Protein AF-W4P929-F1 (afdb_monomer_lite)

Organism: NCBI:txid1235809

pLDDT: mean 95.48, std 3.9, range [66.62, 98.88]

InterPro domains:
  IPR014036 DeoR-like transcriptional repressor, C-terminal sensor domain [PF00455] (2-106)
  IPR037171 NagB/RpiA transferase-like [SSF100950] (25-107)
  IPR050313 Carbohydrate Metabolism HTH-type Transcriptional Regulators [PTHR30363] (6-125)

Foldseek 3Di:
DVQVPPPPDDDDDQDADADPVVRDHFDDSRLVVLVVAAEAEDEDEAQAADQVQGTHHQDPRVLSNLLSNLVRYNAYEYEYEQVRYPDHHPGGNDHLLSHQEYEYAPNHDPVVCVVSVVSNHHYHHD

Secondary structure (DSSP, 8-state):
-GGGG-TT---PPPPSEEETTTTEEESHHHHHHHTT--EEEEEEE-SEEETTTEEEES-HHHHHHHHHHHHTEEEEEEE--GGGBT---SEEEE-GGG-SEEEE-TTS-HHHHHHHHHTT-EEEE-

Radius of gyration: 14.95 Å; chains: 1; bounding box: 32×33×38 Å

Structure (mmCIF, N/CA/C/O backbone):
data_AF-W4P929-F1
#
_entry.id   AF-W4P929-F1
#
loop_
_atom_site.group_PDB
_atom_site.id
_atom_site.type_symbol
_atom_site.label_atom_id
_atom_site.label_alt_id
_atom_site.label_comp_id
_atom_site.label_asym_id
_atom_site.label_entity_id
_atom_site.label_seq_id
_atom_site.pdbx_PDB_ins_code
_atom_site.Cartn_x
_atom_site.Cartn_y
_atom_site.Cartn_z
_atom_site.occupancy
_atom_site.B_iso_or_equiv
_atom_site.auth_seq_id
_atom_site.auth_comp_id
_atom_site.auth_asym_id
_atom_site.auth_atom_id
_atom_site.pdbx_PDB_model_num
ATOM 1 N N . MET A 1 1 ? -4.385 16.506 8.627 1.00 66.62 1 MET A N 1
ATOM 2 C CA . MET A 1 1 ? -5.362 17.384 9.312 1.00 66.62 1 MET A CA 1
ATOM 3 C C . MET A 1 1 ? -6.228 18.232 8.375 1.00 66.62 1 MET A C 1
ATOM 5 O O . MET A 1 1 ? -7.266 18.681 8.829 1.00 66.62 1 MET A O 1
ATOM 9 N N . ALA A 1 2 ? -5.882 18.424 7.091 1.00 87.00 2 ALA A N 1
ATOM 10 C CA . ALA A 1 2 ? -6.712 19.213 6.163 1.00 87.00 2 ALA A CA 1
ATOM 11 C C . ALA A 1 2 ? -8.181 18.737 6.075 1.00 87.00 2 ALA A C 1
ATOM 13 O O . ALA A 1 2 ? -9.093 19.557 6.036 1.00 87.00 2 ALA A O 1
ATOM 14 N N . LEU A 1 3 ? -8.415 17.419 6.129 1.00 92.12 3 LEU A N 1
ATOM 15 C CA . LEU A 1 3 ? -9.762 16.840 6.073 1.00 92.12 3 LEU A CA 1
ATOM 16 C C . LEU A 1 3 ? -10.631 17.171 7.299 1.00 92.12 3 LEU A C 1
ATOM 18 O O . LEU A 1 3 ? -11.837 17.299 7.145 1.00 92.12 3 LEU A O 1
ATOM 22 N N . CYS A 1 4 ? -10.046 17.380 8.486 1.00 92.94 4 CYS A N 1
ATOM 23 C CA . CYS A 1 4 ? -10.798 17.653 9.724 1.00 92.94 4 CYS A CA 1
ATOM 24 C C . CYS A 1 4 ? -11.592 18.969 9.678 1.00 92.94 4 CYS A C 1
ATOM 26 O O . CYS A 1 4 ? -12.492 19.168 10.484 1.00 92.94 4 CYS A O 1
ATOM 28 N N . TYR A 1 5 ? -11.241 19.873 8.761 1.00 93.56 5 TYR A N 1
ATOM 29 C CA . TYR A 1 5 ? -11.910 21.162 8.579 1.00 93.56 5 TYR A CA 1
ATOM 30 C C . TYR A 1 5 ? -12.879 21.167 7.388 1.00 93.56 5 TYR A C 1
ATOM 32 O O . TYR A 1 5 ? -13.435 22.211 7.053 1.00 93.56 5 TYR A O 1
ATOM 40 N N . SER A 1 6 ? -13.067 20.027 6.716 1.00 96.25 6 SER A N 1
ATOM 41 C CA . SER A 1 6 ? -13.971 19.918 5.571 1.00 96.25 6 SER A CA 1
ATOM 42 C C . SER A 1 6 ? -15.402 19.644 6.054 1.00 96.25 6 SER A C 1
ATOM 44 O O . SER A 1 6 ? -15.625 18.629 6.706 1.00 96.25 6 SER A O 1
ATOM 46 N N . PRO A 1 7 ? -16.396 20.490 5.718 1.00 94.62 7 PRO A N 1
ATOM 47 C CA . PRO A 1 7 ? -17.731 20.441 6.331 1.00 94.62 7 PRO A CA 1
ATOM 48 C C . PRO A 1 7 ? -18.538 19.176 6.001 1.00 94.62 7 PRO A C 1
ATOM 50 O O . PRO A 1 7 ? -19.485 18.860 6.710 1.00 94.62 7 PRO A O 1
ATOM 53 N N . ASN A 1 8 ? -18.163 18.455 4.942 1.00 96.12 8 ASN A N 1
ATOM 54 C CA . ASN A 1 8 ? -18.862 17.259 4.462 1.00 96.12 8 ASN A CA 1
ATOM 55 C C . ASN A 1 8 ? -18.059 15.968 4.701 1.00 96.12 8 ASN A C 1
ATOM 57 O O . ASN A 1 8 ? -18.303 14.968 4.030 1.00 96.12 8 ASN A O 1
ATOM 61 N N . ILE A 1 9 ? -17.055 16.002 5.583 1.00 96.38 9 ILE A N 1
ATOM 62 C CA . ILE A 1 9 ? -16.193 14.854 5.874 1.00 96.38 9 ILE A CA 1
ATOM 63 C C . ILE A 1 9 ? -16.192 14.611 7.377 1.00 96.38 9 ILE A C 1
ATOM 65 O O . ILE A 1 9 ? -15.727 15.443 8.152 1.00 96.38 9 ILE A O 1
ATOM 69 N N . GLU A 1 10 ? -16.671 13.439 7.781 1.00 94.69 10 GLU A N 1
ATOM 70 C CA . GLU A 1 10 ? -16.447 12.932 9.129 1.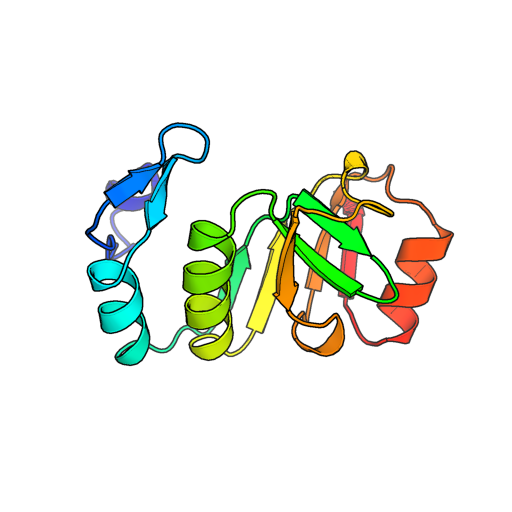00 94.69 10 GLU A CA 1
ATOM 71 C C . GLU A 1 10 ? -15.066 12.272 9.193 1.00 94.69 10 GLU A C 1
ATOM 73 O O . GLU A 1 10 ? -14.716 11.446 8.348 1.00 94.69 10 GLU A O 1
ATOM 78 N N . VAL A 1 11 ? -14.255 12.663 10.178 1.00 94.62 11 VAL A N 1
ATOM 79 C CA . VAL A 1 11 ? -12.894 12.145 10.344 1.00 94.62 11 VAL A CA 1
ATOM 80 C C . VAL A 1 11 ? -12.796 11.368 11.645 1.00 94.62 11 VAL A C 1
ATOM 82 O O . VAL A 1 11 ? -12.890 11.943 12.728 1.00 94.62 11 VAL A O 1
ATOM 85 N N . ILE A 1 12 ? -12.507 10.074 11.529 1.00 92.81 12 ILE A N 1
ATOM 86 C CA . ILE A 1 12 ? -12.104 9.234 12.654 1.00 92.81 12 ILE A CA 1
ATOM 87 C C . ILE A 1 12 ? -10.576 9.153 12.658 1.00 92.81 12 ILE A C 1
ATOM 89 O O . ILE A 1 12 ? -9.963 8.663 11.711 1.00 92.81 12 ILE A O 1
ATOM 93 N N . GLN A 1 13 ? -9.956 9.650 13.727 1.00 92.25 13 GLN A N 1
ATOM 94 C CA . GLN A 1 13 ? -8.508 9.609 13.917 1.00 92.25 13 GLN A CA 1
ATOM 95 C C . GLN A 1 13 ? -8.154 8.510 14.919 1.00 92.25 13 GLN A C 1
ATOM 97 O O . GLN A 1 13 ? -8.574 8.564 16.074 1.00 92.25 13 GLN A O 1
ATOM 102 N N . LEU A 1 14 ? -7.338 7.542 14.496 1.00 91.50 14 LEU A N 1
ATOM 103 C CA . LEU A 1 14 ? -6.828 6.513 15.401 1.00 91.50 14 LEU A CA 1
ATOM 104 C C . LEU A 1 14 ? -5.914 7.138 16.465 1.00 91.50 14 LEU A C 1
ATOM 106 O O . LEU A 1 14 ? -5.093 8.010 16.159 1.00 91.50 14 LEU A O 1
ATOM 110 N N . GLY A 1 15 ? -6.060 6.674 17.706 1.00 89.81 15 GLY A N 1
ATOM 111 C CA . GLY A 1 15 ? -5.171 6.989 18.825 1.00 89.81 15 GLY A CA 1
ATOM 112 C C . GLY A 1 15 ? -4.077 5.933 18.999 1.00 89.81 15 GLY A C 1
ATOM 113 O O . GLY A 1 15 ? -4.177 4.835 18.460 1.00 89.81 15 GLY A O 1
ATOM 114 N N . GLY A 1 16 ? -3.021 6.255 19.748 1.00 90.56 16 GLY A N 1
ATOM 115 C CA . GLY A 1 16 ? -1.892 5.349 19.984 1.00 90.56 16 GLY A CA 1
ATOM 116 C C . GLY A 1 16 ? -0.551 6.077 19.999 1.00 90.56 16 GLY A C 1
ATOM 117 O O . GLY A 1 16 ? -0.482 7.280 20.256 1.00 90.56 16 GLY A O 1
ATOM 118 N N . ILE A 1 17 ? 0.530 5.346 19.722 1.00 92.81 17 ILE A N 1
ATOM 119 C CA . ILE A 1 17 ? 1.888 5.900 19.722 1.00 92.81 17 ILE A CA 1
ATOM 120 C C . ILE A 1 17 ? 2.156 6.556 18.368 1.00 92.81 17 ILE A C 1
ATOM 122 O O . ILE A 1 17 ? 2.086 5.899 17.335 1.00 92.81 17 ILE A O 1
ATOM 126 N N . MET A 1 18 ? 2.503 7.843 18.361 1.00 93.06 18 MET A N 1
ATOM 127 C CA . MET A 1 18 ? 2.800 8.573 17.128 1.00 93.06 18 MET A CA 1
ATOM 128 C C . MET A 1 18 ? 4.273 8.440 16.723 1.00 93.06 18 MET A C 1
ATOM 130 O O . MET A 1 18 ? 5.186 8.793 17.475 1.00 93.06 18 MET A O 1
ATOM 134 N N . ARG A 1 19 ? 4.509 8.004 15.487 1.00 91.19 19 ARG A N 1
ATOM 135 C CA . ARG A 1 19 ? 5.825 7.942 14.859 1.00 91.19 19 ARG A CA 1
ATOM 136 C C . ARG A 1 19 ? 6.122 9.257 14.135 1.00 91.19 19 ARG A C 1
ATOM 138 O O . ARG A 1 19 ? 5.492 9.595 13.139 1.00 91.19 19 ARG A O 1
ATOM 145 N N . LYS A 1 20 ? 7.125 9.999 14.613 1.00 89.12 20 LYS A N 1
ATOM 146 C CA . LYS A 1 20 ? 7.453 11.346 14.099 1.00 89.12 20 LYS A CA 1
ATOM 147 C C . LYS A 1 20 ? 7.887 11.375 12.631 1.00 89.12 20 LYS A C 1
ATOM 149 O O . LYS A 1 20 ? 7.600 12.343 11.945 1.00 89.12 20 LYS A O 1
ATOM 154 N N . SER A 1 21 ? 8.582 10.341 12.157 1.00 87.75 21 SER A N 1
ATOM 155 C CA . SER A 1 21 ? 9.136 10.303 10.794 1.00 87.75 21 SER A CA 1
ATOM 156 C C . SER A 1 21 ? 8.080 10.177 9.697 1.00 87.75 21 SER A C 1
ATOM 158 O O . SER A 1 21 ? 8.335 10.579 8.571 1.00 87.75 21 SER A O 1
ATOM 160 N N . SER A 1 22 ? 6.924 9.599 10.016 1.00 85.50 22 SER A N 1
ATOM 161 C CA . SER A 1 22 ? 5.833 9.317 9.073 1.00 85.50 22 SER A CA 1
ATOM 162 C C . SER A 1 22 ? 4.522 9.996 9.468 1.00 85.50 22 SER A C 1
ATOM 164 O O . SER A 1 22 ? 3.550 9.918 8.725 1.00 85.50 22 SER A O 1
ATOM 166 N N . ALA A 1 23 ? 4.472 10.619 10.651 1.00 88.69 23 ALA A N 1
ATOM 167 C CA . ALA A 1 23 ? 3.241 11.071 11.296 1.00 88.69 23 ALA A CA 1
ATOM 168 C C . ALA A 1 23 ? 2.154 9.974 11.369 1.00 88.69 23 ALA A C 1
ATOM 170 O O . ALA A 1 23 ? 0.963 10.278 11.380 1.00 88.69 23 ALA A O 1
ATOM 171 N N . SER A 1 24 ? 2.564 8.700 11.429 1.00 88.69 24 SER A N 1
ATOM 172 C CA . SER A 1 24 ? 1.661 7.555 11.561 1.00 88.69 24 SER A CA 1
ATOM 173 C C . SER A 1 24 ? 1.474 7.164 13.024 1.00 88.69 24 SER A C 1
ATOM 175 O O . SER A 1 24 ? 2.323 7.441 13.875 1.00 88.69 24 SER A O 1
ATOM 177 N N . VAL A 1 25 ? 0.348 6.527 13.326 1.00 93.31 25 VAL A N 1
ATOM 178 C CA . VAL A 1 25 ? 0.073 5.943 14.641 1.00 93.31 25 VAL A CA 1
ATOM 179 C C . VAL A 1 25 ? 0.397 4.453 14.581 1.00 93.31 25 VAL A C 1
ATOM 181 O O . VAL A 1 25 ? 0.140 3.820 13.566 1.00 93.31 25 VAL A O 1
ATOM 184 N N . ILE A 1 26 ? 0.990 3.906 15.638 1.00 93.81 26 ILE A N 1
ATOM 185 C CA . ILE A 1 26 ? 1.346 2.489 15.758 1.00 93.81 26 ILE A CA 1
ATOM 186 C C . ILE A 1 26 ? 0.935 1.927 17.125 1.00 93.81 26 ILE A C 1
ATOM 188 O O . ILE A 1 26 ? 0.706 2.677 18.084 1.00 93.81 26 ILE A O 1
ATOM 192 N N . GLY A 1 27 ? 0.936 0.597 17.216 1.00 92.62 27 GLY A N 1
ATOM 193 C CA . GLY A 1 27 ? 0.743 -0.160 18.444 1.00 92.62 27 GLY A CA 1
ATOM 194 C C . GLY A 1 27 ? -0.694 -0.626 18.653 1.00 92.62 27 GLY A C 1
ATOM 195 O O . GLY A 1 27 ? -1.632 -0.173 17.993 1.00 92.62 27 GLY A O 1
ATOM 196 N N . HIS A 1 28 ? -0.849 -1.497 19.649 1.00 91.06 28 HIS A N 1
ATOM 197 C CA . HIS A 1 28 ? -2.051 -2.305 19.858 1.00 91.06 28 HIS A CA 1
ATOM 198 C C . HIS A 1 28 ? -3.359 -1.504 19.971 1.00 91.06 28 HIS A C 1
ATOM 200 O O . HIS A 1 28 ? -4.416 -1.996 19.600 1.00 91.06 28 HIS A O 1
ATOM 206 N N . PHE A 1 29 ? -3.328 -0.263 20.474 1.00 92.06 29 PHE A N 1
ATOM 207 C CA . PHE A 1 29 ? -4.538 0.561 20.555 1.00 92.06 29 PHE A CA 1
ATOM 208 C C . PHE A 1 29 ? -5.110 0.876 19.171 1.00 92.06 29 PHE A C 1
ATOM 210 O O . PHE A 1 29 ? -6.317 0.783 18.979 1.00 92.06 29 PHE A O 1
ATOM 217 N N . ALA A 1 30 ? -4.253 1.234 18.214 1.00 93.69 30 ALA A N 1
ATOM 218 C CA . ALA A 1 30 ? -4.680 1.550 16.858 1.00 93.69 30 ALA A CA 1
ATOM 219 C C . ALA A 1 30 ? -5.072 0.280 16.090 1.00 93.69 30 ALA A C 1
ATOM 221 O O . ALA A 1 30 ? -6.062 0.283 15.363 1.00 93.69 30 ALA A O 1
ATOM 222 N N . GLU A 1 31 ? -4.321 -0.803 16.300 1.00 92.62 31 GLU A N 1
ATOM 223 C CA . GLU A 1 31 ? -4.581 -2.120 15.709 1.00 92.62 31 GLU A CA 1
ATOM 224 C C . GLU A 1 31 ? -5.960 -2.657 16.130 1.00 92.62 31 GLU A C 1
ATOM 226 O O . GLU A 1 31 ? -6.768 -2.981 15.266 1.00 92.62 31 GLU A O 1
ATOM 231 N N . ASN A 1 32 ? -6.292 -2.629 17.426 1.00 92.12 32 ASN A N 1
ATOM 232 C CA . ASN A 1 32 ? -7.579 -3.119 17.933 1.00 92.12 32 ASN A CA 1
ATOM 233 C C . ASN A 1 32 ? -8.782 -2.316 17.417 1.00 92.12 32 ASN A C 1
ATOM 235 O O . ASN A 1 32 ? -9.868 -2.861 17.247 1.00 92.12 32 ASN A O 1
ATOM 239 N N . ILE A 1 33 ? -8.625 -1.007 17.188 1.00 92.12 33 ILE A N 1
ATOM 240 C CA . ILE A 1 33 ? -9.714 -0.194 16.629 1.00 92.1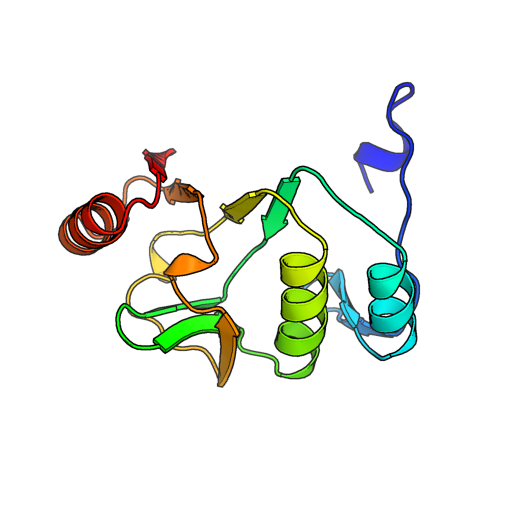2 33 ILE A CA 1
ATOM 241 C C . ILE A 1 33 ? -10.016 -0.644 15.195 1.00 92.12 33 ILE A C 1
ATOM 243 O O . ILE A 1 33 ? -11.185 -0.770 14.828 1.00 92.12 33 ILE A O 1
ATOM 247 N N . LEU A 1 34 ? -8.977 -0.930 14.402 1.00 93.62 34 LEU A N 1
ATOM 248 C CA . LEU A 1 34 ? -9.124 -1.365 13.011 1.00 93.62 34 LEU A CA 1
ATOM 249 C C . LEU A 1 34 ? -9.862 -2.702 12.878 1.00 93.62 34 LEU A C 1
ATOM 251 O O . LEU A 1 34 ? -10.560 -2.884 11.886 1.00 93.62 34 LEU A O 1
ATOM 255 N N . GLU A 1 35 ? -9.794 -3.587 13.877 1.00 91.56 35 GLU A N 1
ATOM 256 C CA . GLU A 1 35 ? -10.562 -4.846 13.890 1.00 91.56 35 GLU A CA 1
ATOM 257 C C . GLU A 1 35 ? -12.084 -4.627 13.858 1.00 91.56 35 GLU A C 1
ATOM 259 O O . GLU A 1 35 ? -12.835 -5.511 13.450 1.00 91.56 35 GLU A O 1
ATOM 264 N N . THR A 1 36 ? -12.554 -3.451 14.282 1.00 91.44 36 THR A N 1
ATOM 265 C CA . THR A 1 36 ? -13.987 -3.117 14.324 1.00 91.44 36 THR A CA 1
ATOM 266 C C . THR A 1 36 ? -14.473 -2.349 13.099 1.00 91.44 36 THR A C 1
ATOM 268 O O . THR A 1 36 ? -15.667 -2.066 12.988 1.00 91.44 36 THR A O 1
ATOM 271 N N . PHE A 1 37 ? -13.567 -1.977 12.192 1.00 93.44 37 PHE A N 1
ATOM 272 C CA . PHE A 1 37 ? -13.871 -1.118 11.053 1.00 93.44 37 PHE A CA 1
ATOM 273 C C . PHE A 1 37 ? -13.876 -1.899 9.742 1.00 93.44 37 PHE A C 1
ATOM 275 O O . PHE A 1 37 ? -13.242 -2.939 9.582 1.00 93.44 37 PHE A O 1
ATOM 282 N N . SER A 1 38 ? -14.602 -1.362 8.770 1.00 95.31 38 SER A N 1
ATOM 283 C CA . SER A 1 38 ? -14.537 -1.801 7.382 1.00 95.31 38 SER A CA 1
ATOM 284 C C . SER A 1 38 ? -14.501 -0.570 6.490 1.00 95.31 38 SER A C 1
ATOM 286 O O . SER A 1 38 ? -15.281 0.365 6.672 1.00 95.31 38 SER A O 1
ATOM 288 N N . CYS A 1 39 ? -13.567 -0.560 5.548 1.00 96.06 39 CYS A N 1
ATOM 289 C CA . CYS A 1 39 ? -13.279 0.570 4.681 1.00 96.06 39 CYS A CA 1
ATOM 290 C C . CYS A 1 39 ? -13.441 0.145 3.226 1.00 96.06 39 CYS A C 1
ATOM 292 O O . CYS A 1 39 ? -12.856 -0.840 2.791 1.00 96.06 39 CYS A O 1
ATOM 294 N N . ASN A 1 40 ? -14.147 0.931 2.416 1.00 98.06 40 ASN A N 1
ATOM 295 C CA . ASN A 1 40 ? -14.260 0.587 0.997 1.00 98.06 40 ASN A CA 1
ATOM 296 C C . ASN A 1 40 ? -12.952 0.806 0.229 1.00 98.06 40 ASN A C 1
ATOM 298 O O . ASN A 1 40 ? -12.715 0.151 -0.780 1.00 98.06 40 ASN A O 1
ATOM 302 N N . LYS A 1 41 ? -12.124 1.765 0.662 1.00 98.38 41 LYS A N 1
ATOM 303 C CA . LYS A 1 41 ? -10.860 2.123 0.007 1.00 98.38 41 LYS A CA 1
ATOM 304 C C . LYS A 1 41 ? -9.793 2.438 1.038 1.00 98.38 41 LYS A C 1
ATOM 306 O O . LYS A 1 41 ? -10.022 3.237 1.944 1.00 98.38 41 LYS A O 1
ATOM 311 N N . LEU A 1 42 ? -8.615 1.868 0.834 1.00 98.31 42 LEU A N 1
ATOM 312 C CA . LEU A 1 42 ? -7.399 2.182 1.564 1.00 98.31 42 LEU A CA 1
ATOM 313 C C . LEU A 1 42 ? -6.385 2.818 0.617 1.00 98.31 42 LEU A C 1
ATOM 315 O O . LEU A 1 42 ? -6.015 2.218 -0.386 1.00 98.31 42 LEU A O 1
ATOM 319 N N . PHE A 1 43 ? -5.889 3.997 0.984 1.00 98.12 43 PHE A N 1
ATOM 320 C CA . PHE A 1 43 ? -4.721 4.612 0.359 1.00 98.12 43 PHE A CA 1
ATOM 321 C C . PHE A 1 43 ? -3.522 4.460 1.286 1.00 98.12 43 PHE A C 1
ATOM 323 O O . PHE A 1 43 ? -3.592 4.870 2.446 1.00 98.12 43 PHE A O 1
ATOM 330 N N . ILE A 1 44 ? -2.431 3.876 0.792 1.00 97.00 44 ILE A N 1
ATOM 331 C CA . ILE A 1 44 ? -1.282 3.537 1.634 1.00 97.00 44 ILE A CA 1
ATOM 332 C C . ILE A 1 44 ? 0.056 3.773 0.932 1.00 97.00 44 ILE A C 1
ATOM 334 O O . ILE A 1 44 ? 0.200 3.527 -0.264 1.00 97.00 44 ILE A O 1
ATOM 338 N N . GLY A 1 45 ? 1.038 4.262 1.690 1.00 96.19 45 GLY A N 1
ATOM 339 C CA . GLY A 1 45 ? 2.420 4.412 1.240 1.00 96.19 45 GLY A CA 1
ATOM 340 C C . GLY A 1 45 ? 3.257 3.157 1.490 1.00 96.19 45 GLY A C 1
ATOM 341 O O . GLY A 1 45 ? 2.935 2.337 2.350 1.00 96.19 45 GLY A O 1
ATOM 342 N N . VAL A 1 46 ? 4.354 3.014 0.746 1.00 97.12 46 VAL A N 1
ATOM 343 C CA . VAL A 1 46 ? 5.306 1.898 0.878 1.00 97.12 46 VAL A CA 1
ATOM 344 C C . VAL A 1 46 ? 6.744 2.394 0.731 1.00 97.12 46 VAL A C 1
ATOM 346 O O . VAL A 1 46 ? 6.994 3.378 0.035 1.00 97.12 46 VAL A O 1
ATOM 349 N N . ASP A 1 47 ? 7.698 1.684 1.339 1.00 96.69 47 ASP A N 1
ATOM 350 C CA . ASP A 1 47 ? 9.134 1.962 1.173 1.00 96.69 47 ASP A CA 1
ATOM 351 C C . ASP A 1 47 ? 9.794 1.077 0.108 1.00 96.69 47 ASP A C 1
ATOM 353 O O . ASP A 1 47 ? 10.922 1.352 -0.305 1.00 96.69 47 ASP A O 1
ATOM 357 N N . GLY A 1 48 ? 9.117 0.018 -0.341 1.00 97.88 48 GLY A N 1
ATOM 358 C CA . GLY A 1 48 ? 9.640 -0.839 -1.396 1.00 97.88 48 GLY A CA 1
ATOM 359 C C . GLY A 1 48 ? 8.607 -1.753 -2.042 1.00 97.88 48 GLY A C 1
ATOM 360 O O . GLY A 1 48 ? 7.727 -2.286 -1.357 1.00 97.88 48 GLY A O 1
ATOM 361 N N . ILE A 1 49 ? 8.756 -1.938 -3.353 1.00 98.38 49 ILE A N 1
ATOM 362 C CA . ILE A 1 49 ? 7.989 -2.855 -4.196 1.00 98.38 49 ILE A CA 1
ATOM 363 C C . ILE A 1 49 ? 8.953 -3.866 -4.810 1.00 98.38 49 ILE A C 1
ATOM 365 O O . ILE A 1 49 ? 9.759 -3.532 -5.681 1.00 98.38 49 ILE A O 1
ATOM 369 N N . ASP A 1 50 ? 8.813 -5.120 -4.398 1.00 97.44 50 ASP A N 1
ATOM 370 C CA . ASP A 1 50 ? 9.609 -6.242 -4.881 1.00 97.44 50 ASP A CA 1
ATOM 371 C C . ASP A 1 50 ? 8.686 -7.297 -5.514 1.00 97.44 50 ASP A C 1
ATOM 373 O O . ASP A 1 50 ? 7.683 -7.704 -4.925 1.00 97.44 50 ASP A O 1
ATOM 377 N N . LEU A 1 51 ? 9.009 -7.762 -6.726 1.00 96.12 51 LEU A N 1
ATOM 378 C CA . LEU A 1 51 ? 8.161 -8.709 -7.466 1.00 96.12 51 LEU A CA 1
ATOM 379 C C . LEU A 1 51 ? 8.040 -10.092 -6.810 1.00 96.12 51 LEU A C 1
ATOM 381 O O . LEU A 1 51 ? 7.092 -10.827 -7.115 1.00 96.12 51 LEU A O 1
ATOM 385 N N . ASN A 1 52 ? 8.988 -10.444 -5.944 1.00 94.88 52 ASN A N 1
ATOM 386 C CA . ASN A 1 52 ? 9.062 -11.720 -5.243 1.00 94.88 52 ASN A CA 1
ATOM 387 C C . ASN A 1 52 ? 8.586 -11.597 -3.792 1.00 94.88 52 ASN A C 1
ATOM 389 O O . ASN A 1 52 ? 8.041 -12.552 -3.245 1.00 94.88 52 ASN A O 1
ATOM 393 N N . HIS A 1 53 ? 8.799 -10.442 -3.156 1.00 96.00 53 HIS A N 1
ATOM 394 C CA . HIS A 1 53 ? 8.504 -10.243 -1.738 1.00 96.00 53 HIS A CA 1
ATOM 395 C C . HIS A 1 53 ? 7.236 -9.428 -1.460 1.00 96.00 53 HIS A C 1
ATOM 397 O O . HIS A 1 53 ? 6.683 -9.540 -0.366 1.00 96.00 53 HIS A O 1
ATOM 403 N N . GLY A 1 54 ? 6.752 -8.658 -2.433 1.00 97.81 54 GLY A N 1
ATOM 404 C CA . GLY A 1 54 ? 5.576 -7.807 -2.303 1.00 97.81 54 GLY A CA 1
ATOM 405 C C . GLY A 1 54 ? 5.899 -6.383 -1.861 1.00 97.81 54 GLY A C 1
ATOM 406 O O . GLY A 1 54 ? 6.965 -5.840 -2.158 1.00 97.81 54 GLY A O 1
ATOM 407 N N . PHE A 1 55 ? 4.945 -5.773 -1.165 1.00 98.38 55 PHE A N 1
ATOM 408 C CA . PHE A 1 55 ? 5.055 -4.416 -0.643 1.00 98.38 55 PHE A CA 1
ATOM 409 C C . PHE A 1 55 ? 5.698 -4.42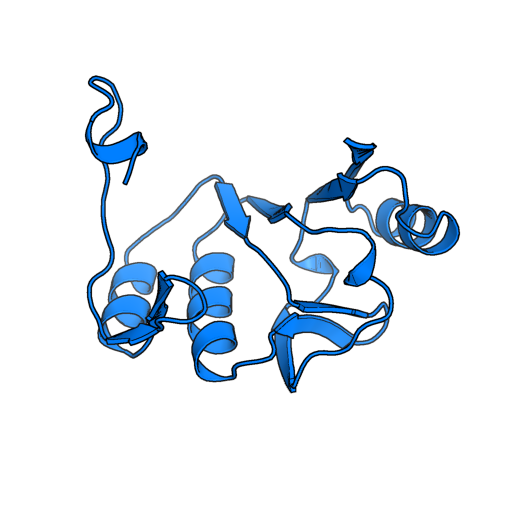6 0.742 1.00 98.38 55 PHE A C 1
ATOM 411 O O . PHE A 1 55 ? 5.393 -5.282 1.576 1.00 98.38 55 PHE A O 1
ATOM 418 N N . THR A 1 56 ? 6.588 -3.473 1.004 1.00 98.12 56 THR A N 1
ATOM 419 C CA . THR A 1 56 ? 7.425 -3.451 2.211 1.00 98.12 56 THR A CA 1
ATOM 420 C C . THR A 1 56 ? 7.543 -2.056 2.818 1.00 98.12 56 THR A C 1
ATOM 422 O O . THR A 1 56 ? 7.355 -1.045 2.142 1.00 98.12 56 THR A O 1
ATOM 425 N N . THR A 1 57 ? 7.884 -2.011 4.105 1.00 96.06 57 THR A N 1
ATOM 426 C CA . THR A 1 57 ? 8.227 -0.798 4.860 1.00 96.06 57 THR A CA 1
ATOM 427 C C . THR A 1 57 ? 9.547 -0.997 5.611 1.00 96.06 57 THR A C 1
ATOM 429 O O . THR A 1 57 ? 9.978 -2.118 5.893 1.00 96.06 57 THR A O 1
ATOM 432 N N . SER A 1 58 ? 10.217 0.100 5.937 1.00 94.00 58 SER A N 1
ATOM 433 C CA . SER A 1 58 ? 11.419 0.155 6.767 1.00 94.00 58 SER A CA 1
ATOM 434 C C . SER A 1 58 ? 11.153 -0.093 8.258 1.00 94.00 58 SER A C 1
ATOM 436 O O . SER A 1 58 ? 12.103 -0.313 9.009 1.00 94.00 58 SER A O 1
ATOM 438 N N . ASN A 1 59 ? 9.893 -0.083 8.709 1.00 93.25 59 ASN A N 1
ATOM 439 C CA . ASN A 1 59 ? 9.546 -0.196 10.126 1.00 93.25 59 ASN A CA 1
ATOM 440 C C . ASN A 1 59 ? 8.592 -1.368 10.415 1.00 93.25 59 ASN A C 1
ATOM 442 O O . ASN A 1 59 ? 7.509 -1.452 9.851 1.00 93.25 59 ASN A O 1
ATOM 446 N N . ALA A 1 60 ? 8.971 -2.253 11.341 1.00 92.50 60 ALA A N 1
ATOM 447 C CA . ALA A 1 60 ? 8.158 -3.421 11.688 1.00 92.50 60 ALA A CA 1
ATOM 448 C C . ALA A 1 60 ? 6.828 -3.073 12.379 1.00 92.50 60 ALA A C 1
ATOM 450 O O . ALA A 1 60 ? 5.831 -3.728 12.127 1.00 92.50 60 ALA A O 1
ATOM 451 N N . ASN A 1 61 ? 6.768 -2.033 13.214 1.00 92.75 61 ASN A N 1
ATOM 452 C CA . ASN A 1 61 ? 5.493 -1.642 13.833 1.00 92.75 61 ASN A CA 1
ATOM 453 C C . ASN A 1 61 ? 4.535 -1.037 12.798 1.00 92.75 61 ASN A C 1
ATOM 455 O O . ASN A 1 61 ? 3.324 -1.195 12.891 1.00 92.75 61 ASN A O 1
ATOM 459 N N . GLU A 1 62 ? 5.086 -0.363 11.790 1.00 93.75 62 GLU A N 1
ATOM 460 C CA . GLU A 1 62 ? 4.300 0.167 10.680 1.00 93.75 62 GLU A CA 1
ATOM 461 C C . GLU A 1 62 ? 3.760 -0.949 9.780 1.00 93.75 62 GLU A C 1
ATOM 463 O O . GLU A 1 62 ? 2.622 -0.867 9.327 1.00 93.75 62 GLU A O 1
ATOM 468 N N . SER A 1 63 ? 4.516 -2.031 9.560 1.00 95.00 63 SER A N 1
ATOM 469 C CA . SER A 1 63 ? 3.998 -3.155 8.776 1.00 95.00 63 SER A CA 1
ATOM 470 C C . SER A 1 63 ? 2.810 -3.835 9.455 1.00 95.00 63 SER A C 1
ATOM 472 O O . SER A 1 63 ? 1.858 -4.171 8.755 1.00 95.00 63 SER A O 1
ATOM 474 N N . TYR A 1 64 ? 2.817 -3.970 10.787 1.00 94.38 64 TYR A N 1
ATOM 475 C CA . TYR A 1 64 ? 1.690 -4.540 11.533 1.00 94.38 64 TYR A CA 1
ATOM 476 C C . TYR A 1 64 ? 0.410 -3.724 11.370 1.00 94.38 64 TYR A C 1
ATOM 478 O O . TYR A 1 64 ? -0.615 -4.280 10.976 1.00 94.38 64 TYR A O 1
ATOM 486 N N . ILE A 1 65 ? 0.454 -2.409 11.601 1.00 95.06 65 ILE A N 1
ATOM 487 C CA . ILE A 1 65 ? -0.758 -1.598 11.445 1.00 95.06 65 ILE A CA 1
ATOM 488 C C . ILE A 1 65 ? -1.222 -1.554 9.983 1.00 95.06 65 ILE A C 1
ATOM 490 O O . ILE A 1 65 ? -2.414 -1.686 9.716 1.00 95.06 65 ILE A O 1
ATOM 494 N N . ASN A 1 66 ? -0.295 -1.483 9.023 1.00 96.31 66 ASN A N 1
ATOM 495 C CA . ASN A 1 66 ? -0.620 -1.518 7.597 1.00 96.31 66 ASN A CA 1
ATOM 496 C C . ASN A 1 66 ? -1.316 -2.830 7.199 1.00 96.31 66 ASN A C 1
ATOM 498 O O . ASN A 1 66 ? -2.237 -2.815 6.386 1.00 96.31 66 ASN A O 1
ATOM 502 N N . GLN A 1 67 ? -0.910 -3.963 7.780 1.00 96.81 67 GLN A N 1
ATOM 503 C CA . GLN A 1 67 ? -1.574 -5.253 7.575 1.00 96.81 67 GLN A CA 1
ATOM 504 C C . GLN A 1 67 ? -3.012 -5.251 8.103 1.00 96.81 67 GLN A C 1
ATOM 506 O O . GLN A 1 67 ? -3.897 -5.749 7.408 1.00 96.81 67 GLN A O 1
ATOM 511 N N . GLN A 1 68 ? -3.265 -4.652 9.273 1.00 96.25 68 GLN A N 1
ATOM 512 C CA . GLN A 1 68 ? -4.629 -4.511 9.801 1.00 96.25 68 GLN A CA 1
ATOM 513 C C . GLN A 1 68 ? -5.488 -3.604 8.917 1.00 96.25 68 GLN A C 1
ATOM 515 O O . GLN A 1 68 ? -6.627 -3.940 8.605 1.00 96.25 68 GLN A O 1
ATOM 520 N N . MET A 1 69 ? -4.925 -2.495 8.425 1.00 97.12 69 MET A N 1
ATOM 521 C CA . MET A 1 69 ? -5.621 -1.617 7.480 1.00 97.12 69 MET A CA 1
ATOM 522 C C . MET A 1 69 ? -5.990 -2.357 6.188 1.00 97.12 69 MET A C 1
ATOM 524 O O . MET A 1 69 ? -7.099 -2.193 5.690 1.00 97.12 69 MET A O 1
ATOM 528 N N . ILE A 1 70 ? -5.080 -3.181 5.655 1.00 97.69 70 ILE A N 1
ATOM 529 C CA . ILE A 1 70 ? -5.327 -4.001 4.458 1.00 97.69 70 ILE A CA 1
ATOM 530 C C . ILE A 1 70 ? -6.417 -5.042 4.715 1.00 97.69 70 ILE A C 1
ATOM 532 O O . ILE A 1 70 ? -7.244 -5.275 3.840 1.00 97.69 70 ILE A O 1
ATOM 536 N N . ALA A 1 71 ? -6.434 -5.667 5.894 1.00 96.44 71 ALA A N 1
ATOM 537 C CA . ALA A 1 71 ? -7.458 -6.644 6.252 1.00 96.44 71 ALA A CA 1
ATOM 538 C C . ALA A 1 71 ? -8.858 -6.017 6.378 1.00 96.44 71 ALA A C 1
ATOM 540 O O . ALA A 1 71 ? -9.845 -6.677 6.066 1.00 96.44 71 ALA A O 1
ATOM 541 N N . ALA A 1 72 ? -8.936 -4.751 6.792 1.00 96.81 72 ALA A N 1
ATOM 542 C CA . ALA A 1 72 ? -10.183 -4.007 6.940 1.00 96.81 72 ALA A CA 1
ATOM 543 C C . ALA A 1 72 ? -10.691 -3.359 5.634 1.00 96.81 72 ALA A C 1
ATOM 545 O O . ALA A 1 72 ? -11.735 -2.707 5.659 1.00 96.81 72 ALA A O 1
ATOM 546 N N . ALA A 1 73 ? -9.965 -3.473 4.513 1.00 98.00 73 ALA A N 1
ATOM 547 C CA . ALA A 1 73 ? -10.261 -2.737 3.284 1.00 98.00 7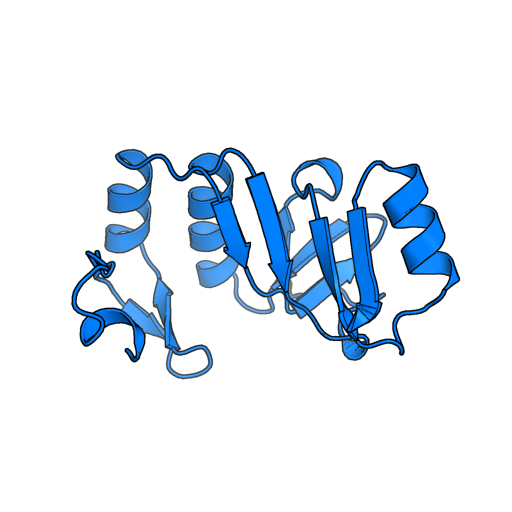3 ALA A CA 1
ATOM 548 C C . ALA A 1 73 ? -10.730 -3.626 2.120 1.00 98.00 73 ALA A C 1
ATOM 550 O O . ALA A 1 73 ? -10.108 -4.644 1.821 1.00 98.00 73 ALA A O 1
ATOM 551 N N . ASP A 1 74 ? -11.768 -3.182 1.401 1.00 97.75 74 ASP A N 1
ATOM 552 C CA . ASP A 1 74 ? -12.249 -3.854 0.180 1.00 97.75 74 ASP A CA 1
ATOM 553 C C . ASP A 1 74 ? -11.294 -3.640 -1.012 1.00 97.75 74 ASP A C 1
ATOM 555 O O . ASP A 1 74 ? -11.049 -4.547 -1.807 1.00 97.75 74 ASP A O 1
ATOM 559 N N . GLU A 1 75 ? -10.753 -2.424 -1.147 1.00 98.44 75 GLU A N 1
ATOM 560 C CA . GLU A 1 75 ? -9.849 -2.020 -2.227 1.00 98.44 75 GLU A CA 1
ATOM 561 C C . GLU A 1 75 ? -8.590 -1.370 -1.648 1.00 98.44 75 GLU A C 1
ATOM 563 O O . GLU A 1 75 ? -8.664 -0.384 -0.907 1.00 98.44 75 GLU A O 1
ATOM 568 N N . VAL A 1 76 ? -7.419 -1.889 -2.024 1.00 98.75 76 VAL A N 1
ATOM 569 C CA . VAL A 1 76 ? -6.123 -1.369 -1.571 1.00 98.75 76 VAL A CA 1
ATOM 570 C C . VAL A 1 76 ? -5.415 -0.661 -2.718 1.00 98.75 76 VAL A C 1
ATOM 572 O O . VAL A 1 76 ? -5.136 -1.253 -3.765 1.00 98.75 76 VAL A O 1
ATOM 575 N N . ILE A 1 77 ? -5.095 0.611 -2.488 1.00 98.88 77 ILE A N 1
ATOM 576 C CA . ILE A 1 77 ? -4.477 1.525 -3.443 1.00 98.88 77 ILE A CA 1
ATOM 577 C C . ILE A 1 77 ? -3.145 2.003 -2.865 1.00 98.88 77 ILE A C 1
ATOM 579 O O . ILE A 1 77 ? -3.095 2.704 -1.852 1.00 98.88 77 ILE A O 1
ATOM 583 N N . VAL A 1 78 ? -2.048 1.643 -3.522 1.00 98.62 78 VAL A N 1
ATOM 584 C CA . VAL A 1 78 ? -0.710 2.092 -3.132 1.00 98.62 78 VAL A CA 1
ATOM 585 C C . VAL A 1 78 ? -0.393 3.429 -3.791 1.00 98.62 78 VAL A C 1
ATOM 587 O O . VAL A 1 78 ? -0.541 3.585 -5.001 1.00 98.62 78 VAL A O 1
ATOM 590 N N . LEU A 1 79 ? 0.080 4.382 -2.991 1.00 98.25 79 LEU A N 1
ATOM 591 C CA . LEU A 1 79 ? 0.619 5.665 -3.435 1.00 98.25 79 LEU A CA 1
ATOM 592 C C . LEU A 1 79 ? 2.134 5.641 -3.244 1.00 98.25 79 LEU A C 1
ATOM 594 O O . LEU A 1 79 ? 2.617 5.451 -2.126 1.00 98.25 79 LEU A O 1
ATOM 598 N N . THR A 1 80 ? 2.901 5.794 -4.320 1.00 97.81 80 THR A N 1
ATOM 599 C CA . THR A 1 80 ? 4.359 5.664 -4.239 1.00 97.81 80 THR A CA 1
ATOM 600 C C . THR A 1 80 ? 5.071 6.422 -5.348 1.00 97.81 80 THR A C 1
ATOM 602 O O . THR A 1 80 ? 4.477 6.734 -6.372 1.00 97.81 80 THR A O 1
ATOM 605 N N . ASP A 1 81 ? 6.358 6.673 -5.175 1.00 97.88 81 ASP A N 1
ATOM 606 C CA . ASP A 1 81 ? 7.217 7.200 -6.229 1.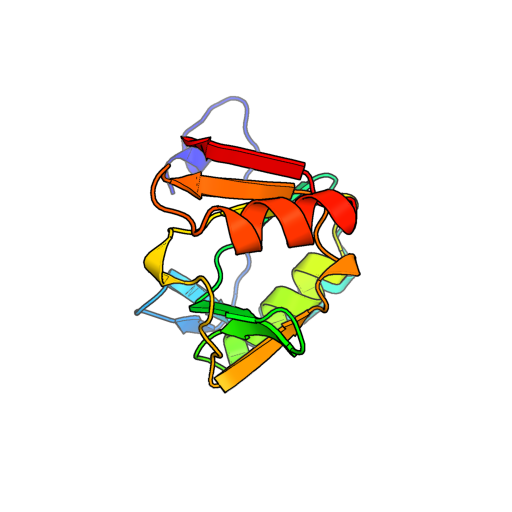00 97.88 81 ASP A CA 1
ATOM 607 C C . ASP A 1 81 ? 8.062 6.080 -6.862 1.00 97.88 81 ASP A C 1
ATOM 609 O O . ASP A 1 81 ? 8.233 4.982 -6.318 1.00 97.88 81 ASP A O 1
ATOM 613 N N . SER A 1 82 ? 8.608 6.371 -8.034 1.00 98.19 82 SER A N 1
ATOM 614 C CA . SER A 1 82 ? 9.426 5.464 -8.831 1.00 98.19 82 SER A CA 1
ATOM 615 C C . SER A 1 82 ? 10.679 4.966 -8.099 1.00 98.19 82 SER A C 1
ATOM 617 O O . SER A 1 82 ? 11.158 3.870 -8.393 1.00 98.19 82 SER A O 1
ATOM 619 N N . SER A 1 83 ? 11.179 5.691 -7.088 1.00 97.88 83 SER A N 1
ATOM 620 C CA . SER A 1 83 ? 12.359 5.286 -6.309 1.00 97.88 83 SER A CA 1
ATOM 621 C C . SER A 1 83 ? 12.111 4.072 -5.407 1.00 97.88 83 SER A C 1
ATOM 623 O O . SER A 1 83 ? 13.073 3.462 -4.927 1.00 97.88 83 SER A O 1
ATOM 625 N N . LYS A 1 84 ? 10.841 3.703 -5.176 1.00 98.00 84 LYS A N 1
ATOM 626 C CA . LYS A 1 84 ? 10.443 2.554 -4.345 1.00 98.00 84 LYS A CA 1
ATOM 627 C C . LYS A 1 84 ? 10.360 1.241 -5.123 1.00 98.00 84 LYS A C 1
ATOM 629 O O . LYS A 1 84 ? 10.272 0.176 -4.510 1.00 98.00 84 LYS A O 1
ATOM 634 N N . PHE A 1 85 ? 10.403 1.279 -6.451 1.00 98.06 85 PHE A N 1
ATOM 635 C CA . PHE A 1 85 ? 10.437 0.068 -7.269 1.00 98.06 85 PHE A CA 1
ATOM 636 C C . PHE A 1 85 ? 11.780 -0.648 -7.118 1.00 98.06 85 PHE A C 1
ATOM 638 O O . PHE A 1 85 ? 12.818 -0.013 -6.944 1.00 98.06 85 PHE A O 1
ATOM 645 N N . GLU A 1 86 ? 11.750 -1.983 -7.151 1.00 96.69 86 GLU A N 1
ATOM 646 C CA . GLU A 1 86 ? 12.935 -2.841 -6.983 1.00 96.69 86 GLU A CA 1
ATOM 647 C C . GLU A 1 86 ? 13.636 -2.657 -5.626 1.00 96.69 86 GLU A C 1
ATOM 649 O O . GLU A 1 86 ? 14.803 -3.012 -5.445 1.00 96.69 86 GLU A O 1
ATOM 654 N N . LYS A 1 87 ? 12.926 -2.089 -4.648 1.00 97.25 87 LYS A N 1
ATOM 655 C CA . LYS A 1 87 ? 13.402 -1.939 -3.277 1.00 97.25 87 LYS A CA 1
ATOM 656 C C . LYS A 1 87 ? 12.723 -2.946 -2.374 1.00 97.25 87 LYS A C 1
ATOM 658 O O . LYS A 1 87 ? 11.538 -3.246 -2.506 1.00 97.25 87 LYS A O 1
ATOM 663 N N . ARG A 1 88 ? 13.486 -3.394 -1.382 1.00 95.81 88 ARG A N 1
ATOM 664 C CA . ARG A 1 88 ? 13.009 -4.257 -0.313 1.00 95.81 88 ARG A CA 1
ATOM 665 C C . ARG A 1 88 ? 13.263 -3.587 1.029 1.00 95.81 88 ARG A C 1
ATOM 667 O O . ARG A 1 88 ? 14.407 -3.438 1.450 1.00 95.81 88 ARG A O 1
ATOM 674 N N . GLY A 1 89 ? 12.180 -3.175 1.676 1.00 92.75 89 GLY A N 1
ATOM 675 C CA . GLY A 1 89 ? 12.183 -2.703 3.052 1.00 92.75 89 GLY A CA 1
ATOM 676 C C . GLY A 1 89 ? 12.444 -3.832 4.051 1.00 92.75 89 GLY A C 1
ATOM 677 O O . GLY A 1 89 ? 12.450 -5.015 3.707 1.00 92.75 89 GLY A O 1
ATOM 678 N N . PHE A 1 90 ? 12.648 -3.447 5.309 1.00 94.75 90 PHE A N 1
ATOM 679 C CA . PHE A 1 90 ? 12.949 -4.368 6.405 1.00 94.75 90 PHE A CA 1
ATOM 680 C C . PHE A 1 90 ? 11.792 -5.328 6.717 1.00 94.75 90 PHE A C 1
ATOM 682 O O . PHE A 1 90 ? 12.026 -6.494 7.023 1.00 94.75 90 PHE A O 1
ATOM 689 N N . SER A 1 91 ? 10.548 -4.849 6.640 1.00 96.69 91 SER A N 1
ATOM 690 C CA . SER A 1 91 ? 9.361 -5.620 7.001 1.00 96.69 91 SER A CA 1
ATOM 691 C C . SER A 1 91 ? 8.343 -5.664 5.866 1.00 96.69 91 SER A C 1
ATOM 693 O O . SER A 1 91 ? 8.105 -4.670 5.175 1.00 96.69 91 SER A O 1
ATOM 695 N N . LYS A 1 92 ? 7.732 -6.833 5.673 1.00 97.50 92 LYS A N 1
ATOM 696 C CA . LYS A 1 92 ? 6.711 -7.061 4.651 1.00 97.50 92 LYS A CA 1
ATOM 697 C C . LYS A 1 92 ? 5.365 -6.517 5.111 1.00 97.50 92 LYS A C 1
ATOM 699 O O . LYS A 1 92 ? 4.902 -6.851 6.195 1.00 97.50 92 LYS A O 1
ATOM 704 N N . ILE A 1 93 ? 4.725 -5.729 4.254 1.00 97.94 93 ILE A N 1
ATOM 705 C CA . ILE A 1 93 ? 3.344 -5.285 4.431 1.00 97.94 93 ILE A CA 1
ATOM 706 C C . ILE A 1 93 ? 2.413 -6.372 3.891 1.00 97.94 93 ILE A C 1
ATOM 708 O O . ILE A 1 93 ? 1.680 -6.982 4.655 1.00 97.94 93 ILE A O 1
ATOM 712 N N . CYS A 1 94 ? 2.461 -6.660 2.589 1.00 98.31 94 CYS A N 1
ATOM 713 C CA . CYS A 1 94 ? 1.583 -7.648 1.963 1.00 98.31 94 CYS A CA 1
ATOM 714 C C . CYS A 1 94 ? 2.158 -8.197 0.651 1.00 98.31 94 CYS A C 1
ATOM 716 O O . CYS A 1 94 ? 3.115 -7.658 0.092 1.00 98.31 94 CYS A O 1
ATOM 718 N N . ASP A 1 95 ? 1.570 -9.289 0.165 1.00 98.12 95 ASP A N 1
ATOM 719 C CA . ASP A 1 95 ? 1.822 -9.820 -1.175 1.00 98.12 95 ASP A CA 1
ATOM 720 C C . ASP A 1 95 ? 1.226 -8.931 -2.270 1.00 98.12 95 ASP A C 1
ATOM 722 O O . ASP A 1 95 ? 0.258 -8.206 -2.048 1.00 98.12 95 ASP A O 1
ATOM 726 N N . LEU A 1 96 ? 1.772 -9.025 -3.488 1.00 97.69 96 LEU A N 1
ATOM 727 C CA . LEU A 1 96 ? 1.321 -8.198 -4.614 1.00 97.69 96 LEU A CA 1
ATOM 728 C C . LEU A 1 96 ? -0.167 -8.387 -4.948 1.00 97.69 96 LEU A C 1
ATOM 730 O O . LEU A 1 96 ? -0.820 -7.441 -5.367 1.00 97.69 96 LEU A O 1
ATOM 734 N N . ASN A 1 97 ? -0.716 -9.582 -4.721 1.00 96.56 97 ASN A N 1
ATOM 735 C CA . ASN A 1 97 ? -2.122 -9.898 -4.991 1.00 96.56 97 ASN A CA 1
ATOM 736 C C . ASN A 1 97 ? -3.117 -9.250 -4.011 1.00 96.56 97 ASN A C 1
ATOM 738 O O . ASN A 1 97 ? -4.322 -9.388 -4.205 1.00 96.56 97 ASN A O 1
ATOM 742 N N . LYS A 1 98 ? -2.639 -8.588 -2.952 1.00 98.12 98 LYS A N 1
ATOM 743 C CA . LYS A 1 98 ? -3.484 -7.838 -2.015 1.00 98.12 98 LYS A CA 1
ATOM 744 C C . LYS A 1 98 ? -3.734 -6.398 -2.457 1.00 98.12 98 LYS A C 1
ATOM 746 O O . LYS A 1 98 ? -4.578 -5.744 -1.861 1.00 98.12 98 LYS A O 1
ATOM 751 N N . VAL A 1 99 ? -3.019 -5.907 -3.471 1.00 98.50 99 VAL A N 1
ATOM 752 C CA . VAL A 1 99 ? -3.141 -4.533 -3.968 1.00 98.50 99 VAL A CA 1
ATOM 753 C C . VAL A 1 99 ? -3.870 -4.523 -5.300 1.00 98.50 99 VAL A C 1
ATOM 755 O O . VAL A 1 99 ? -3.489 -5.227 -6.230 1.00 98.50 99 VAL A O 1
ATOM 758 N N . SER A 1 100 ? -4.904 -3.693 -5.395 1.00 98.44 100 SER A N 1
ATOM 759 C CA . SER A 1 100 ? -5.724 -3.551 -6.599 1.00 98.44 100 SER A CA 1
ATOM 760 C C . SER A 1 100 ? -5.142 -2.511 -7.555 1.00 98.44 100 SER A C 1
ATOM 762 O O . SER A 1 100 ? -5.207 -2.682 -8.772 1.00 98.44 100 SER A O 1
ATOM 764 N N . ARG A 1 101 ? -4.553 -1.436 -7.013 1.00 98.69 101 ARG A N 1
ATOM 765 C CA . ARG A 1 101 ? -4.063 -0.297 -7.797 1.00 98.69 101 ARG A CA 1
ATOM 766 C C . ARG A 1 101 ? -2.782 0.305 -7.225 1.00 98.69 101 ARG A C 1
ATOM 768 O O . ARG A 1 101 ? -2.614 0.379 -6.011 1.00 98.69 101 ARG A O 1
ATOM 775 N N . ILE A 1 102 ? -1.913 0.802 -8.100 1.00 98.75 102 ILE A N 1
ATOM 776 C CA . ILE A 1 102 ? -0.760 1.639 -7.753 1.00 98.75 102 ILE A CA 1
ATOM 777 C C . ILE A 1 102 ? -0.865 2.963 -8.507 1.00 98.75 102 ILE A C 1
ATOM 779 O O . ILE A 1 102 ? -1.104 2.983 -9.714 1.00 98.75 102 ILE A O 1
ATOM 783 N N . ILE A 1 103 ? -0.657 4.063 -7.794 1.00 98.75 103 ILE A N 1
ATOM 784 C CA . ILE A 1 103 ? -0.501 5.401 -8.359 1.00 98.75 103 ILE A CA 1
ATOM 785 C C . ILE A 1 103 ? 0.951 5.818 -8.139 1.00 98.75 103 ILE A C 1
ATOM 787 O O . ILE A 1 103 ? 1.428 5.806 -7.000 1.00 98.75 103 ILE A O 1
ATOM 791 N N . THR A 1 104 ? 1.658 6.141 -9.221 1.00 98.62 104 THR A N 1
ATOM 792 C CA . THR A 1 104 ? 3.080 6.495 -9.170 1.00 98.62 104 THR A CA 1
ATOM 793 C C . THR A 1 104 ? 3.486 7.491 -10.246 1.00 98.62 104 THR A C 1
ATOM 795 O O . THR A 1 104 ? 2.738 7.695 -11.196 1.00 98.62 104 THR A O 1
ATOM 798 N N . ASP A 1 105 ? 4.648 8.125 -10.100 1.00 98.31 105 ASP A N 1
ATOM 799 C CA . ASP A 1 105 ? 5.145 9.060 -11.107 1.00 98.31 105 ASP A CA 1
ATOM 800 C C . ASP A 1 105 ? 5.573 8.357 -12.405 1.00 98.31 105 ASP A C 1
ATOM 802 O O . ASP A 1 105 ? 5.831 7.148 -12.451 1.00 98.31 105 ASP A O 1
ATOM 806 N N . THR A 1 106 ? 5.682 9.127 -13.487 1.00 97.69 106 THR A N 1
ATOM 807 C CA . THR A 1 106 ? 6.002 8.607 -14.826 1.00 97.69 106 THR A CA 1
ATOM 808 C C . THR A 1 106 ? 7.378 7.945 -14.963 1.00 97.69 106 THR A C 1
ATOM 810 O O . THR A 1 106 ? 7.638 7.345 -16.005 1.00 97.69 106 THR A O 1
ATOM 813 N N . ASN A 1 107 ? 8.267 8.028 -13.962 1.00 98.00 107 ASN A N 1
ATOM 814 C CA . ASN A 1 107 ? 9.604 7.425 -14.031 1.00 98.00 107 ASN A CA 1
ATOM 815 C C . ASN A 1 107 ? 9.647 5.968 -13.539 1.00 98.00 107 ASN A C 1
ATOM 817 O O . ASN A 1 107 ? 10.729 5.385 -13.452 1.00 98.00 107 ASN A O 1
ATOM 821 N N . ALA A 1 108 ? 8.502 5.360 -13.208 1.00 97.31 108 ALA A N 1
ATOM 822 C CA . ALA A 1 108 ? 8.451 3.953 -12.822 1.00 97.31 108 ALA A CA 1
ATOM 823 C C . ALA A 1 108 ? 9.019 3.046 -13.939 1.00 97.31 108 ALA A C 1
ATOM 825 O O . ALA A 1 108 ? 8.658 3.221 -15.109 1.00 97.31 108 ALA A O 1
ATOM 826 N N . PRO A 1 109 ? 9.871 2.047 -13.622 1.00 97.69 109 PRO A N 1
ATOM 827 C CA . PRO A 1 109 ? 10.455 1.176 -14.639 1.00 97.69 109 PRO A CA 1
ATOM 828 C C . PRO A 1 109 ? 9.373 0.484 -15.476 1.00 97.69 109 PRO A C 1
ATOM 830 O O . PRO A 1 109 ? 8.533 -0.243 -14.941 1.00 97.69 109 PRO A O 1
ATOM 833 N N . ALA A 1 110 ? 9.407 0.670 -16.799 1.00 97.31 110 ALA A N 1
ATOM 834 C CA . ALA A 1 110 ? 8.369 0.165 -17.705 1.00 97.31 110 ALA A CA 1
ATOM 835 C C . ALA A 1 110 ? 8.131 -1.346 -17.545 1.00 97.31 110 ALA A C 1
ATOM 837 O O . ALA A 1 110 ? 6.991 -1.807 -17.518 1.00 97.31 110 ALA A O 1
ATOM 838 N N . TYR A 1 111 ? 9.206 -2.109 -17.343 1.00 97.75 111 TYR A N 1
ATOM 839 C CA . TYR A 1 111 ? 9.122 -3.551 -17.142 1.00 97.75 111 TYR A CA 1
ATOM 840 C C . TYR A 1 111 ? 8.358 -3.917 -15.849 1.00 97.75 111 TYR A C 1
ATOM 842 O O . TYR A 1 111 ? 7.573 -4.866 -15.849 1.00 97.75 111 TYR A O 1
ATOM 850 N N . MET A 1 112 ? 8.535 -3.156 -14.758 1.00 97.69 112 MET A N 1
ATOM 851 C CA . MET A 1 112 ? 7.803 -3.364 -13.502 1.00 97.69 112 MET A CA 1
ATOM 852 C C . MET A 1 112 ? 6.317 -3.090 -13.709 1.00 97.69 112 MET A C 1
ATOM 854 O O . MET A 1 112 ? 5.478 -3.897 -13.308 1.00 97.69 112 MET A O 1
ATOM 858 N N . VAL A 1 113 ? 5.994 -1.981 -14.381 1.00 97.94 113 VAL A N 1
ATOM 859 C CA . VAL A 1 113 ? 4.615 -1.604 -14.717 1.00 97.94 113 VAL A CA 1
ATOM 860 C C . VAL A 1 113 ? 3.938 -2.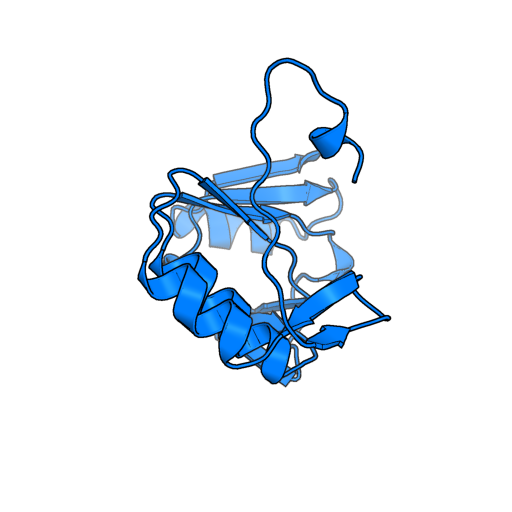712 -15.522 1.00 97.94 113 VAL A C 1
ATOM 862 O O . VAL A 1 113 ? 2.825 -3.117 -15.192 1.00 97.94 113 VAL A O 1
ATOM 865 N N . GLU A 1 114 ? 4.606 -3.246 -16.544 1.00 97.94 114 GLU A N 1
ATOM 866 C CA . GLU A 1 114 ? 4.070 -4.346 -17.348 1.00 97.94 114 GLU A CA 1
ATOM 867 C C . GLU A 1 114 ? 3.817 -5.613 -16.527 1.00 97.94 114 GLU A C 1
ATOM 869 O O . GLU A 1 114 ? 2.757 -6.229 -16.659 1.00 97.94 114 GLU A O 1
ATOM 874 N N . VAL A 1 115 ? 4.768 -6.017 -15.679 1.00 97.75 115 VAL A N 1
ATOM 875 C CA . VAL A 1 115 ? 4.620 -7.217 -14.844 1.00 97.75 115 VAL A CA 1
ATOM 876 C C . VAL A 1 115 ? 3.465 -7.058 -13.858 1.00 97.75 115 VAL A C 1
ATOM 878 O O . VAL A 1 115 ? 2.667 -7.982 -13.703 1.00 97.75 115 VAL A O 1
ATOM 881 N N . LEU A 1 116 ? 3.344 -5.897 -13.212 1.00 97.88 116 LEU A N 1
ATOM 882 C CA . LEU A 1 116 ? 2.279 -5.628 -12.245 1.00 97.88 116 LEU A CA 1
ATOM 883 C C . LEU A 1 116 ? 0.904 -5.586 -12.931 1.00 97.88 116 LEU A C 1
ATOM 885 O O . LEU A 1 116 ? -0.025 -6.239 -12.453 1.00 97.88 116 LEU A O 1
ATOM 889 N N . LYS A 1 117 ? 0.796 -4.956 -14.110 1.00 97.94 117 LYS A N 1
ATOM 890 C CA . LYS A 1 117 ? -0.427 -4.993 -14.934 1.00 97.94 117 LYS A CA 1
ATOM 891 C C . LYS A 1 117 ? -0.822 -6.415 -15.326 1.00 97.94 117 LYS A C 1
ATOM 893 O O . LYS A 1 117 ? -1.988 -6.780 -15.206 1.00 97.94 117 LYS A O 1
ATOM 898 N N . LYS A 1 118 ? 0.139 -7.253 -15.734 1.00 97.69 118 LYS A N 1
ATOM 899 C CA . LYS A 1 118 ? -0.108 -8.677 -16.049 1.00 97.69 118 LYS A CA 1
ATOM 900 C C . LYS A 1 118 ? -0.596 -9.483 -14.841 1.00 97.69 118 LYS A C 1
ATOM 902 O O . LYS A 1 118 ? -1.250 -10.502 -15.027 1.00 97.69 118 LYS A O 1
ATOM 907 N N . ARG A 1 119 ? -0.302 -9.035 -13.617 1.00 96.62 119 ARG A N 1
ATOM 908 C CA . ARG A 1 119 ? -0.813 -9.622 -12.367 1.00 96.62 119 ARG A CA 1
ATOM 909 C C . ARG A 1 119 ? -2.185 -9.074 -11.952 1.00 96.62 119 ARG A C 1
ATOM 911 O O . ARG A 1 119 ? -2.661 -9.423 -10.880 1.00 96.62 119 ARG A O 1
ATOM 918 N N . GLY A 1 120 ? -2.817 -8.251 -12.791 1.00 97.25 120 GLY A N 1
ATOM 919 C CA . GLY A 1 120 ? -4.140 -7.681 -12.538 1.00 97.25 120 GLY A CA 1
ATOM 920 C C . GLY A 1 120 ? -4.128 -6.409 -11.691 1.00 97.25 120 GLY A C 1
ATOM 921 O O . GLY A 1 120 ? -5.192 -5.970 -11.271 1.00 97.25 120 GLY A O 1
ATOM 922 N N . ILE A 1 121 ? -2.956 -5.814 -11.447 1.00 98.38 121 ILE A N 1
ATOM 923 C CA . ILE A 1 121 ? -2.835 -4.564 -10.690 1.00 98.38 121 ILE A CA 1
ATOM 924 C C . ILE A 1 121 ? -2.960 -3.390 -11.658 1.00 98.38 121 ILE A C 1
ATOM 926 O O . ILE A 1 121 ? -2.188 -3.266 -12.612 1.00 98.38 121 ILE A O 1
ATOM 930 N N . GLU A 1 122 ? -3.916 -2.503 -11.412 1.00 98.56 122 GLU A N 1
ATOM 931 C CA . GLU A 1 122 ? -4.050 -1.271 -12.181 1.00 98.56 122 GLU A CA 1
ATOM 932 C C . GLU A 1 122 ? -2.909 -0.305 -11.840 1.00 98.56 122 GLU A C 1
ATOM 934 O O . GLU A 1 122 ? -2.607 -0.081 -10.672 1.00 98.56 122 GLU A O 1
ATOM 939 N N . ILE A 1 123 ? -2.281 0.297 -12.852 1.00 98.31 123 ILE A N 1
ATOM 940 C CA . ILE A 1 123 ? -1.210 1.280 -12.650 1.00 98.31 123 ILE A CA 1
ATOM 941 C C . ILE A 1 123 ? -1.616 2.605 -13.287 1.00 98.31 123 ILE A C 1
ATOM 943 O O . ILE A 1 123 ? -1.824 2.657 -14.504 1.00 98.31 123 ILE A O 1
ATOM 947 N N . ILE A 1 124 ? -1.672 3.656 -12.472 1.00 98.44 124 ILE A N 1
ATOM 948 C CA . ILE A 1 124 ? -1.892 5.042 -12.890 1.00 98.44 124 ILE A CA 1
ATOM 949 C C . ILE A 1 124 ? -0.560 5.787 -12.784 1.00 98.44 124 ILE A C 1
ATOM 951 O O . ILE A 1 124 ? 0.052 5.808 -11.716 1.00 98.44 124 ILE A O 1
ATOM 955 N N . LEU A 1 125 ? -0.127 6.384 -13.894 1.00 97.88 125 LEU A N 1
ATOM 956 C CA . LEU A 1 125 ? 1.060 7.237 -13.950 1.00 97.88 125 LEU A CA 1
ATOM 957 C C . LEU A 1 125 ? 0.628 8.705 -13.854 1.00 97.88 125 LEU A C 1
ATOM 959 O O . LEU A 1 125 ? -0.279 9.102 -14.591 1.00 97.88 125 LEU A O 1
ATOM 963 N N . VAL A 1 126 ? 1.246 9.475 -12.956 1.00 96.62 126 VAL A N 1
ATOM 964 C CA . VAL A 1 126 ? 0.945 10.899 -12.698 1.00 96.62 126 VAL A CA 1
ATOM 965 C C . VAL A 1 126 ? 2.168 11.801 -12.787 1.00 96.62 126 VAL A C 1
ATOM 967 O O . VAL A 1 126 ? 3.303 11.288 -12.670 1.00 96.62 126 VAL A O 1
#

Sequence (126 aa):
MALCYSPNIEVIQLGGIMRKSSASVIGHFAENILETFSCNKLFIGVDGIDLNHGFTTSNANESYINQQMIAAADEVIVLTDSSKFEKRGFSKICDLNKVSRIITDTNAPAYMVEVLKKRGIEIILV